Protein AF-A0A2N3QW43-F1 (afdb_monomer_lite)

Sequence (81 aa):
RQEYADWYATFLEYIDTYLMDRVNGSWFHQLDRTNKPIDTVWPGKSDLYHATQAMMIPLRDPALSIAPATKKQMEEDGAAA

Foldseek 3Di:
DVVVVVVLVVVVVCCVPQFADPPPGDGQPDADPVSHGDPPPNHDHPDDVVVVCSVQCVVFDVVDDRVVRVVVVVVVVVVVD

Secondary structure (DSSP, 8-state):
-HHHHHHHHHHHHHIIIIIB-TTT-SB-S-B-TTS-B--SSS-S----HHHHHHHHGGGS-TTS-HHHHHHHHHHHHHH--

pLDDT: mean 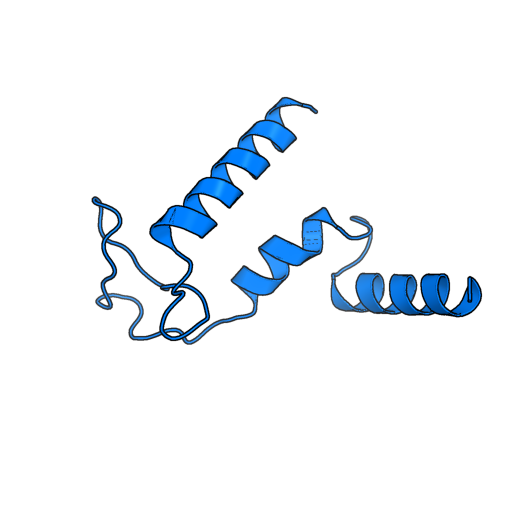94.18, std 7.06, range [53.31, 98.62]

Structure (mmCIF, N/CA/C/O backbone):
data_AF-A0A2N3QW43-F1
#
_entry.id   AF-A0A2N3QW43-F1
#
loop_
_atom_site.group_PDB
_atom_site.id
_atom_site.type_symbol
_atom_site.label_atom_id
_atom_site.label_alt_id
_atom_site.label_comp_id
_atom_site.label_asym_id
_atom_site.label_entity_id
_atom_site.label_seq_id
_atom_site.pdbx_PDB_ins_code
_atom_site.Cartn_x
_atom_site.Cartn_y
_atom_site.Cartn_z
_atom_site.occupancy
_ato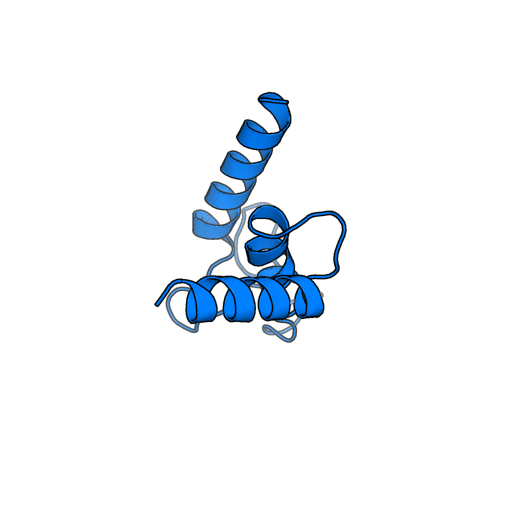m_site.B_iso_or_equiv
_atom_site.auth_seq_id
_atom_site.auth_comp_id
_atom_site.auth_asym_id
_atom_site.auth_atom_id
_atom_site.pdbx_PDB_model_num
ATOM 1 N N . ARG A 1 1 ? -19.970 0.094 3.549 1.00 91.00 1 ARG A N 1
ATOM 2 C CA . ARG A 1 1 ? -20.730 -0.124 2.289 1.00 91.00 1 ARG A CA 1
ATOM 3 C C . ARG A 1 1 ? -19.971 -1.159 1.472 1.00 91.00 1 ARG A C 1
ATOM 5 O O . ARG A 1 1 ? -18.750 -1.099 1.523 1.00 91.00 1 ARG A O 1
ATOM 12 N N . GLN A 1 2 ? -20.656 -2.054 0.753 1.00 96.50 2 GLN A N 1
ATOM 13 C CA . GLN A 1 2 ? -20.006 -3.122 -0.026 1.00 96.50 2 GLN A CA 1
ATOM 14 C C . GLN A 1 2 ? -19.038 -2.574 -1.083 1.00 96.50 2 GLN A C 1
ATOM 16 O O . GLN A 1 2 ? -17.902 -3.011 -1.147 1.00 96.50 2 GLN A O 1
ATOM 21 N N . GLU A 1 3 ? -19.438 -1.514 -1.786 1.00 98.06 3 GLU A N 1
ATOM 22 C CA . GLU A 1 3 ? -18.610 -0.817 -2.780 1.00 98.06 3 GLU A CA 1
ATOM 23 C C . GLU A 1 3 ? -17.187 -0.485 -2.287 1.00 98.06 3 GLU A C 1
ATOM 25 O O . GLU A 1 3 ? -16.217 -0.672 -3.012 1.00 98.06 3 GLU A O 1
ATOM 30 N N . TYR A 1 4 ? -17.030 -0.031 -1.036 1.00 95.88 4 TYR A N 1
ATOM 31 C CA . TYR A 1 4 ? -15.704 0.285 -0.490 1.00 95.88 4 TYR A CA 1
ATOM 32 C C . TYR A 1 4 ? -14.866 -0.962 -0.202 1.00 95.88 4 TYR A C 1
ATOM 34 O O . TYR A 1 4 ? -13.645 -0.905 -0.315 1.00 95.88 4 TYR A O 1
ATOM 42 N N . ALA A 1 5 ? -15.505 -2.076 0.157 1.00 95.38 5 ALA A N 1
ATOM 43 C CA . ALA A 1 5 ? -14.813 -3.348 0.327 1.00 95.38 5 ALA A CA 1
ATOM 44 C C . ALA A 1 5 ? -14.341 -3.902 -1.027 1.00 95.38 5 ALA A C 1
ATOM 46 O O . ALA A 1 5 ? -13.217 -4.389 -1.120 1.00 95.38 5 ALA A O 1
ATOM 47 N N . ASP A 1 6 ? -15.148 -3.752 -2.081 1.00 98.00 6 ASP A N 1
ATOM 48 C CA . ASP A 1 6 ? -14.796 -4.193 -3.437 1.00 98.00 6 ASP A CA 1
ATOM 49 C C . ASP A 1 6 ? -13.610 -3.384 -3.995 1.00 98.00 6 ASP A C 1
ATOM 51 O O . ASP A 1 6 ? -12.650 -3.944 -4.533 1.00 98.00 6 ASP A O 1
ATOM 55 N N . TRP A 1 7 ? -13.618 -2.062 -3.792 1.00 97.81 7 TRP A N 1
ATOM 56 C CA . TRP A 1 7 ? -12.473 -1.211 -4.131 1.00 97.81 7 TRP A CA 1
ATOM 57 C C . TRP A 1 7 ? -11.227 -1.549 -3.316 1.00 97.81 7 TRP A C 1
ATOM 59 O O . TRP A 1 7 ? -10.128 -1.590 -3.866 1.00 97.81 7 TRP A O 1
ATOM 69 N N . TYR A 1 8 ? -11.381 -1.830 -2.021 1.00 96.38 8 TYR A N 1
ATOM 70 C CA . TYR A 1 8 ? -10.263 -2.258 -1.185 1.00 96.38 8 TYR A CA 1
ATOM 71 C C . TYR A 1 8 ? -9.643 -3.565 -1.698 1.00 96.38 8 TYR A C 1
ATOM 73 O O . TYR A 1 8 ? -8.427 -3.629 -1.866 1.00 96.38 8 TYR A O 1
ATOM 81 N N . ALA A 1 9 ? -10.462 -4.566 -2.038 1.00 97.38 9 ALA A N 1
ATOM 82 C CA . ALA A 1 9 ? -9.993 -5.818 -2.632 1.00 97.38 9 ALA A CA 1
ATOM 83 C C . ALA A 1 9 ? -9.250 -5.586 -3.960 1.00 97.38 9 ALA A C 1
ATOM 85 O O . ALA A 1 9 ? -8.177 -6.148 -4.170 1.00 97.38 9 ALA A O 1
ATOM 86 N N . THR A 1 10 ? -9.766 -4.688 -4.805 1.00 98.31 10 THR A N 1
ATOM 87 C CA . THR A 1 10 ? -9.127 -4.302 -6.075 1.00 98.31 10 THR A CA 1
ATOM 88 C C . THR A 1 10 ? -7.737 -3.696 -5.850 1.00 98.31 10 THR A C 1
ATOM 90 O O . THR A 1 10 ? -6.782 -4.022 -6.556 1.00 98.31 10 THR A O 1
ATOM 93 N N . PHE A 1 11 ? -7.582 -2.828 -4.845 1.00 97.94 11 PHE A N 1
ATOM 94 C CA . PHE A 1 11 ? -6.276 -2.256 -4.513 1.00 97.94 11 PHE A CA 1
ATOM 95 C C . PHE A 1 11 ? -5.307 -3.290 -3.942 1.00 97.94 11 PHE A C 1
ATOM 97 O O . PHE A 1 11 ? -4.125 -3.248 -4.283 1.00 97.94 11 PHE A O 1
ATOM 104 N N . LEU A 1 12 ? -5.786 -4.230 -3.121 1.00 97.75 12 LEU A N 1
ATOM 105 C CA . LEU A 1 12 ? -4.951 -5.323 -2.619 1.00 97.75 12 LEU A CA 1
ATOM 106 C C . LEU A 1 12 ? -4.422 -6.205 -3.756 1.00 97.75 12 LEU A C 1
ATOM 108 O O . LEU A 1 12 ? -3.239 -6.536 -3.758 1.00 97.75 12 LEU A O 1
ATOM 112 N N . GLU A 1 13 ? -5.255 -6.525 -4.747 1.00 98.62 13 GLU A N 1
ATOM 113 C CA . GLU A 1 13 ? -4.829 -7.280 -5.931 1.00 98.62 13 GLU A CA 1
ATOM 114 C C . GLU A 1 13 ? -3.756 -6.525 -6.731 1.00 98.62 13 GLU A C 1
ATOM 116 O O . GLU A 1 13 ? -2.737 -7.103 -7.118 1.00 98.62 13 GLU A O 1
ATOM 121 N N . TYR A 1 14 ? -3.929 -5.214 -6.927 1.00 98.56 14 TYR A N 1
ATOM 122 C CA . TYR A 1 14 ? -2.934 -4.381 -7.605 1.00 98.56 14 TYR A CA 1
ATOM 123 C C . TYR A 1 14 ? -1.595 -4.342 -6.854 1.00 98.56 14 TYR A C 1
ATOM 125 O O . TYR A 1 14 ? -0.531 -4.473 -7.465 1.00 98.56 14 TYR A O 1
ATOM 133 N N . ILE A 1 15 ? -1.642 -4.183 -5.528 1.00 97.94 15 ILE A N 1
ATOM 134 C CA . ILE A 1 15 ? -0.457 -4.199 -4.665 1.00 97.94 15 ILE A CA 1
ATOM 135 C C . ILE A 1 15 ? 0.295 -5.521 -4.818 1.00 97.94 15 ILE A C 1
ATOM 137 O O . ILE A 1 15 ? 1.508 -5.518 -5.044 1.00 97.94 15 ILE A O 1
ATOM 141 N N . ASP A 1 16 ? -0.426 -6.635 -4.706 1.00 97.81 16 ASP A N 1
ATOM 142 C CA . ASP A 1 16 ? 0.134 -7.984 -4.765 1.00 97.81 16 ASP A CA 1
ATOM 143 C C . ASP A 1 16 ? 0.761 -8.295 -6.132 1.00 97.81 16 ASP A C 1
ATOM 145 O O . ASP A 1 16 ? 1.822 -8.920 -6.207 1.00 97.81 16 ASP A O 1
ATOM 149 N N . THR A 1 17 ? 0.129 -7.801 -7.200 1.00 98.31 17 THR A N 1
ATOM 150 C CA . THR A 1 17 ? 0.533 -8.060 -8.586 1.00 98.31 17 THR A CA 1
ATOM 151 C C . THR A 1 17 ? 1.709 -7.192 -9.033 1.00 98.31 17 THR A C 1
ATOM 153 O O . THR A 1 17 ? 2.600 -7.686 -9.724 1.00 98.31 17 THR A O 1
ATOM 156 N N . TYR A 1 18 ? 1.719 -5.902 -8.679 1.00 98.25 18 TYR A N 1
ATOM 157 C CA . TYR A 1 18 ? 2.624 -4.925 -9.302 1.00 98.25 18 TYR A CA 1
ATOM 158 C C . TYR A 1 18 ? 3.562 -4.208 -8.333 1.00 98.25 18 TYR A C 1
ATOM 160 O O . TYR A 1 18 ? 4.663 -3.828 -8.731 1.00 98.25 18 TYR A O 1
ATOM 168 N N . LEU A 1 19 ? 3.147 -3.980 -7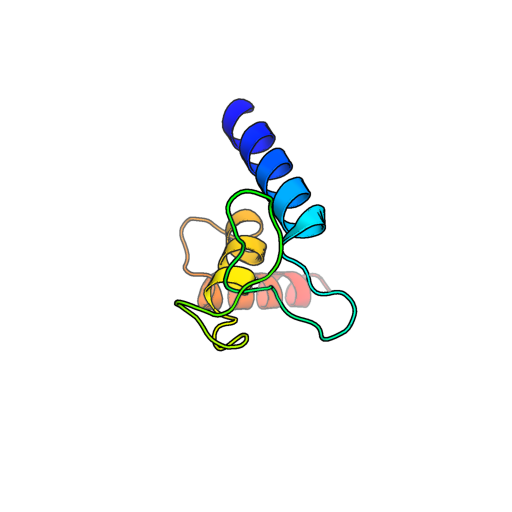.084 1.00 97.62 19 LEU A N 1
ATOM 169 C CA . LEU A 1 19 ? 3.942 -3.186 -6.143 1.00 97.62 19 LEU A CA 1
ATOM 170 C C . LEU A 1 19 ? 4.862 -4.051 -5.289 1.00 97.62 19 LEU A C 1
ATOM 172 O O . LEU A 1 19 ? 5.983 -3.630 -5.017 1.00 97.62 19 LEU A O 1
ATOM 176 N N . MET A 1 20 ? 4.425 -5.235 -4.861 1.00 97.38 20 MET A N 1
ATOM 177 C CA . MET A 1 20 ? 5.202 -6.072 -3.950 1.00 97.38 20 MET A CA 1
ATOM 178 C C . MET A 1 20 ? 6.432 -6.676 -4.640 1.00 97.38 20 MET A C 1
ATOM 180 O O . MET A 1 20 ? 6.321 -7.522 -5.526 1.00 97.38 20 MET A O 1
ATOM 184 N N . ASP A 1 21 ? 7.627 -6.304 -4.181 1.00 97.31 21 ASP A N 1
ATOM 185 C CA . ASP A 1 21 ? 8.857 -6.956 -4.621 1.00 97.31 21 ASP A CA 1
ATOM 186 C C . ASP A 1 21 ? 9.102 -8.204 -3.772 1.00 97.31 21 ASP A C 1
ATOM 188 O O . ASP A 1 21 ? 9.578 -8.138 -2.637 1.00 97.31 21 ASP A O 1
ATOM 192 N N . ARG A 1 22 ? 8.788 -9.366 -4.341 1.00 96.06 22 ARG A N 1
ATOM 193 C CA . ARG A 1 22 ? 8.970 -10.662 -3.674 1.00 96.06 22 ARG A CA 1
ATOM 194 C C . ARG A 1 22 ? 10.420 -11.148 -3.656 1.00 96.06 22 ARG A C 1
ATOM 196 O O . ARG A 1 22 ? 10.708 -12.118 -2.963 1.00 96.06 22 ARG A O 1
ATOM 203 N N . VAL A 1 23 ? 11.316 -10.508 -4.409 1.00 96.75 23 VAL A N 1
ATOM 204 C CA . VAL A 1 23 ? 12.736 -10.877 -4.482 1.00 96.75 23 VAL A CA 1
ATOM 205 C C . VAL A 1 23 ? 13.532 -10.125 -3.421 1.00 96.75 23 VAL A C 1
ATOM 207 O O . VAL A 1 23 ? 14.278 -10.746 -2.670 1.00 96.75 23 VAL A O 1
ATOM 210 N N . ASN A 1 24 ? 13.352 -8.805 -3.327 1.00 95.69 24 ASN A N 1
ATOM 211 C CA . ASN A 1 24 ? 14.135 -7.955 -2.418 1.00 95.69 24 ASN A CA 1
ATOM 212 C C . ASN A 1 24 ? 13.327 -7.408 -1.230 1.00 95.69 24 ASN A C 1
ATOM 214 O O . ASN A 1 24 ? 13.873 -6.682 -0.400 1.00 95.69 24 ASN A O 1
ATOM 218 N N . GLY A 1 25 ? 12.034 -7.725 -1.147 1.00 95.00 25 GLY A N 1
ATOM 219 C CA . GLY A 1 25 ? 11.138 -7.231 -0.107 1.00 95.00 25 GLY A CA 1
ATOM 220 C C . GLY A 1 25 ? 10.677 -5.785 -0.324 1.00 95.00 25 GLY A C 1
ATOM 221 O O . GLY A 1 25 ? 11.173 -5.055 -1.190 1.00 95.00 25 GLY A O 1
ATOM 222 N N . SER A 1 26 ? 9.727 -5.356 0.510 1.00 96.19 26 SER A N 1
ATOM 223 C CA . SER A 1 26 ? 9.046 -4.054 0.417 1.00 96.19 26 SER A CA 1
ATOM 224 C C . SER A 1 26 ? 8.276 -3.864 -0.905 1.00 96.19 26 SER A C 1
ATOM 226 O O . SER A 1 26 ? 8.059 -4.814 -1.661 1.00 96.19 26 SER A O 1
ATOM 228 N N . TRP A 1 27 ? 7.797 -2.649 -1.162 1.00 97.62 27 TRP A N 1
ATOM 229 C CA . TRP A 1 27 ? 7.102 -2.274 -2.391 1.00 97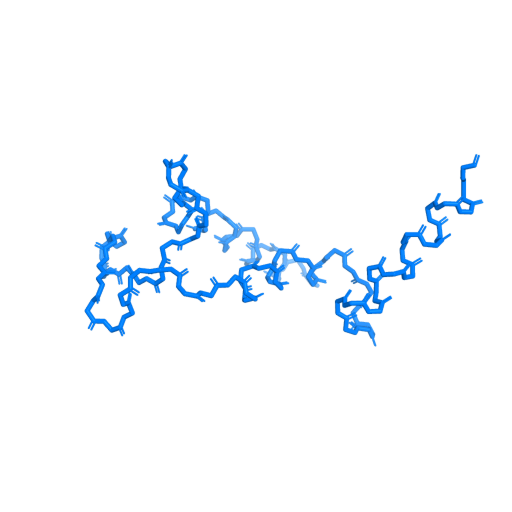.62 27 TRP A CA 1
ATOM 230 C C . TRP A 1 27 ? 8.000 -1.437 -3.301 1.00 97.62 27 TRP A C 1
ATOM 232 O O . TRP A 1 27 ? 8.826 -0.656 -2.829 1.00 97.62 27 TRP A O 1
ATOM 242 N N . PHE A 1 28 ? 7.837 -1.572 -4.614 1.00 97.81 28 PHE A N 1
ATOM 243 C CA . PHE A 1 28 ? 8.378 -0.610 -5.567 1.00 97.81 28 PHE A CA 1
ATOM 244 C C . PHE A 1 28 ? 7.714 0.752 -5.347 1.00 97.81 28 PHE A C 1
ATOM 246 O O . PHE A 1 28 ? 6.491 0.857 -5.298 1.00 97.81 28 PHE A O 1
ATOM 253 N N . HIS A 1 29 ? 8.521 1.805 -5.228 1.00 96.75 29 HIS A N 1
ATOM 254 C CA . HIS A 1 29 ? 8.015 3.158 -4.996 1.00 96.75 29 HIS A CA 1
ATOM 255 C C . HIS A 1 29 ? 7.476 3.851 -6.239 1.00 96.75 29 HIS A C 1
ATOM 257 O O . HIS A 1 29 ? 6.735 4.828 -6.129 1.00 96.75 29 HIS A O 1
ATOM 263 N N . GLN A 1 30 ? 7.856 3.378 -7.420 1.00 97.38 30 GLN A N 1
ATOM 264 C CA . GLN A 1 30 ? 7.440 4.006 -8.652 1.00 97.38 30 GLN A CA 1
ATOM 265 C C . GLN A 1 30 ? 7.323 2.969 -9.760 1.00 97.38 30 GLN A C 1
ATOM 267 O O . GLN A 1 30 ? 8.224 2.162 -9.990 1.00 97.38 30 GLN A O 1
ATOM 272 N N . LEU A 1 31 ? 6.191 3.021 -10.453 1.00 98.06 31 LEU A N 1
ATOM 273 C CA . LEU A 1 31 ? 5.933 2.258 -11.661 1.00 98.06 31 LEU A CA 1
ATOM 274 C C . LEU A 1 31 ? 5.691 3.225 -12.825 1.00 98.06 31 LEU A C 1
ATOM 276 O O . LEU A 1 31 ? 5.262 4.367 -12.627 1.00 98.06 31 LEU A O 1
ATOM 280 N N . ASP A 1 32 ? 5.965 2.773 -14.042 1.00 98.06 32 ASP A N 1
ATOM 281 C CA . ASP A 1 32 ? 5.553 3.467 -15.255 1.00 98.06 32 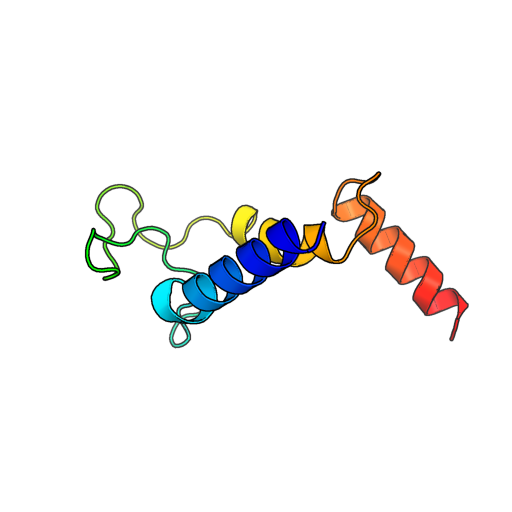ASP A CA 1
ATOM 282 C C . ASP A 1 32 ? 4.068 3.217 -15.589 1.00 98.06 32 ASP A C 1
ATOM 284 O O . ASP A 1 32 ? 3.341 2.520 -14.882 1.00 98.06 32 ASP A O 1
ATOM 288 N N . ARG A 1 33 ? 3.599 3.776 -16.712 1.00 97.69 33 ARG A N 1
ATOM 289 C CA . ARG A 1 33 ? 2.203 3.636 -17.180 1.00 97.69 33 ARG A CA 1
ATOM 290 C C . ARG A 1 33 ? 1.807 2.205 -17.564 1.00 97.69 33 ARG A C 1
ATOM 292 O O . ARG A 1 33 ? 0.639 1.959 -17.842 1.00 97.69 33 ARG A O 1
ATOM 299 N N . THR A 1 34 ? 2.770 1.293 -17.636 1.00 98.06 34 THR A N 1
ATOM 300 C CA . THR A 1 34 ? 2.588 -0.128 -17.953 1.00 98.06 34 THR A CA 1
ATOM 301 C C . THR A 1 34 ? 2.847 -1.029 -16.743 1.00 98.06 34 THR A C 1
ATOM 303 O O . THR A 1 34 ? 2.983 -2.239 -16.908 1.00 98.06 34 THR A O 1
ATOM 306 N N . ASN A 1 35 ? 2.894 -0.451 -15.536 1.00 98.25 35 ASN A N 1
ATOM 307 C CA . ASN A 1 35 ? 3.175 -1.124 -14.268 1.00 98.25 35 ASN A CA 1
ATOM 308 C C . ASN A 1 35 ? 4.565 -1.775 -14.182 1.00 98.25 35 ASN A C 1
ATOM 310 O O . ASN A 1 35 ? 4.742 -2.774 -13.483 1.00 98.25 35 ASN A O 1
ATOM 314 N N . LYS A 1 36 ? 5.569 -1.221 -14.870 1.00 98.19 36 LYS A N 1
ATOM 315 C CA . LYS A 1 36 ? 6.961 -1.670 -14.724 1.00 98.19 36 LYS A CA 1
ATOM 316 C C . LYS A 1 36 ? 7.717 -0.783 -13.737 1.00 98.19 36 LYS A C 1
ATOM 318 O O . LYS A 1 36 ? 7.565 0.436 -13.821 1.00 98.19 36 LYS A O 1
ATOM 323 N N . PRO A 1 37 ? 8.539 -1.353 -12.836 1.00 97.56 37 PRO A N 1
ATOM 324 C CA . PRO A 1 37 ? 9.346 -0.567 -11.913 1.00 97.56 37 PRO A CA 1
ATOM 325 C C . PRO A 1 37 ? 10.259 0.424 -12.633 1.00 97.56 37 PRO A C 1
ATOM 327 O O . PRO A 1 37 ? 10.944 0.068 -13.593 1.00 97.56 37 PRO A O 1
ATOM 330 N N . ILE A 1 38 ? 10.271 1.655 -12.136 1.00 97.69 38 ILE A N 1
ATOM 331 C CA . ILE A 1 38 ? 11.181 2.733 -12.535 1.00 97.69 38 ILE A CA 1
ATOM 332 C C . ILE A 1 38 ? 11.633 3.487 -11.279 1.00 97.69 38 ILE A C 1
ATOM 334 O O . ILE A 1 38 ? 11.094 3.273 -10.198 1.00 97.69 38 ILE A O 1
ATOM 338 N N . ASP A 1 39 ? 12.613 4.373 -11.412 1.00 96.62 39 ASP A N 1
ATOM 339 C CA . ASP A 1 39 ? 13.262 5.050 -10.283 1.00 96.62 39 ASP A CA 1
ATOM 340 C C . ASP A 1 39 ? 13.501 6.551 -10.532 1.00 96.62 39 ASP A C 1
ATOM 342 O O . ASP A 1 39 ? 14.296 7.193 -9.851 1.00 96.62 39 ASP A O 1
ATOM 346 N N . THR A 1 40 ? 12.801 7.133 -11.510 1.00 96.56 40 THR A N 1
ATOM 347 C CA . THR A 1 40 ? 13.078 8.492 -12.001 1.00 96.56 40 THR A CA 1
ATOM 348 C C . THR A 1 40 ? 12.732 9.603 -11.008 1.00 96.56 40 THR A C 1
ATOM 350 O O . THR A 1 40 ? 13.435 10.608 -10.950 1.00 96.56 40 THR A O 1
ATOM 353 N N . VAL A 1 41 ? 11.645 9.448 -10.250 1.00 96.06 41 VAL A N 1
ATOM 354 C CA . VAL A 1 41 ? 11.196 10.389 -9.208 1.00 96.06 41 VAL A CA 1
ATOM 355 C C . VAL A 1 41 ? 11.614 9.884 -7.832 1.00 96.06 41 VAL A C 1
ATOM 357 O O . VAL A 1 41 ? 12.066 10.673 -7.005 1.00 96.06 41 VAL A O 1
ATOM 360 N N . TRP A 1 42 ? 11.490 8.574 -7.598 1.00 94.06 42 TRP A N 1
ATOM 361 C CA . TRP A 1 42 ? 11.811 7.943 -6.320 1.00 94.06 42 TRP A CA 1
ATOM 362 C C . TRP A 1 42 ? 12.810 6.801 -6.506 1.00 94.06 42 TRP A C 1
ATOM 364 O O . TRP A 1 42 ? 12.405 5.654 -6.699 1.00 94.06 42 TRP A O 1
ATOM 374 N N . PRO A 1 43 ? 14.118 7.089 -6.410 1.00 94.12 43 PRO A N 1
ATOM 375 C CA . PRO A 1 43 ? 15.127 6.047 -6.417 1.00 94.12 43 PRO A CA 1
ATOM 376 C C . PRO A 1 43 ? 15.027 5.126 -5.200 1.00 94.12 43 PRO A C 1
ATOM 378 O O . PRO A 1 43 ? 15.017 5.577 -4.053 1.00 94.12 43 PRO A O 1
ATOM 381 N N . GLY A 1 44 ? 14.999 3.817 -5.449 1.00 94.50 44 GLY A N 1
ATOM 382 C CA . GLY A 1 44 ? 14.948 2.801 -4.398 1.00 94.50 44 GLY A CA 1
ATOM 383 C C . GLY A 1 44 ? 13.593 2.710 -3.683 1.00 94.50 44 GLY A C 1
ATOM 384 O O . GLY A 1 44 ? 12.539 2.869 -4.292 1.00 94.50 44 GLY A O 1
ATOM 385 N N . LYS A 1 45 ? 13.625 2.374 -2.384 1.00 95.88 45 LYS A N 1
ATOM 386 C CA . LYS A 1 45 ? 12.444 2.057 -1.552 1.00 95.88 45 LYS A CA 1
ATOM 387 C C . LYS A 1 45 ? 12.573 2.666 -0.154 1.00 95.88 45 LYS A C 1
ATOM 389 O O . LYS A 1 45 ? 12.759 1.966 0.836 1.00 95.88 45 LYS A O 1
ATOM 394 N N . SER A 1 46 ? 12.595 3.990 -0.098 1.00 93.06 46 SER A N 1
ATOM 395 C CA . SER A 1 46 ? 12.924 4.768 1.101 1.00 93.06 46 SER A CA 1
ATOM 396 C C . SER A 1 46 ? 11.840 4.822 2.186 1.00 93.06 46 SER A C 1
ATOM 398 O O . SER A 1 46 ? 12.135 5.310 3.273 1.00 93.06 46 SER A O 1
ATOM 400 N N . ASP A 1 47 ? 10.618 4.350 1.927 1.00 96.31 47 ASP A N 1
ATOM 401 C CA . ASP A 1 47 ? 9.485 4.465 2.841 1.00 96.31 47 ASP A CA 1
ATOM 402 C C . ASP A 1 47 ? 8.805 3.114 3.055 1.00 96.31 47 ASP A C 1
ATOM 404 O O . ASP A 1 47 ? 8.595 2.322 2.139 1.00 96.31 47 ASP A O 1
ATOM 408 N N . LEU A 1 48 ? 8.448 2.876 4.311 1.00 94.81 48 LEU A N 1
ATOM 409 C CA . LEU A 1 48 ? 7.642 1.740 4.740 1.00 94.81 48 LEU A CA 1
ATOM 410 C C . LEU A 1 48 ? 6.368 2.204 5.452 1.00 94.81 48 LEU A C 1
ATOM 412 O O . LEU A 1 48 ? 5.436 1.412 5.621 1.00 94.81 48 LEU A O 1
ATOM 416 N N . TYR A 1 49 ? 6.316 3.470 5.878 1.00 95.62 49 TYR A N 1
ATOM 417 C CA . TYR A 1 49 ? 5.216 4.006 6.659 1.00 95.62 49 TYR A CA 1
ATOM 418 C C . TYR A 1 49 ? 3.901 3.825 5.905 1.00 95.62 49 TYR A C 1
ATOM 420 O O . TYR A 1 49 ? 2.996 3.178 6.431 1.00 95.62 49 TYR A O 1
ATOM 428 N N . HIS A 1 50 ? 3.808 4.275 4.651 1.00 95.69 50 HIS A N 1
ATOM 429 C CA . HIS A 1 50 ? 2.546 4.223 3.912 1.00 95.69 50 HIS A CA 1
ATOM 430 C C . HIS A 1 50 ? 2.086 2.801 3.587 1.00 95.69 50 HIS A C 1
ATOM 432 O O . HIS A 1 50 ? 0.906 2.493 3.769 1.00 95.69 50 HIS A O 1
ATOM 438 N N . ALA A 1 51 ? 3.001 1.921 3.173 1.00 95.94 51 ALA A N 1
ATOM 439 C CA . ALA A 1 51 ? 2.677 0.517 2.921 1.00 95.94 51 ALA A CA 1
ATOM 440 C C . ALA A 1 51 ? 2.168 -0.172 4.199 1.00 95.94 51 ALA A C 1
ATOM 442 O O . ALA A 1 51 ? 1.146 -0.858 4.185 1.00 95.94 51 ALA A O 1
ATOM 443 N N . THR A 1 52 ? 2.824 0.083 5.334 1.00 93.88 52 THR A N 1
ATOM 444 C CA . THR A 1 52 ? 2.397 -0.450 6.635 1.00 93.88 52 THR A CA 1
ATOM 445 C C . THR A 1 52 ? 1.031 0.093 7.037 1.00 93.88 52 THR A C 1
ATOM 447 O O . THR A 1 52 ? 0.159 -0.670 7.452 1.00 93.88 52 THR A O 1
ATOM 450 N N . GLN A 1 53 ? 0.802 1.400 6.885 1.00 93.88 53 GLN A N 1
ATOM 451 C CA . GLN A 1 53 ? -0.476 2.007 7.241 1.00 93.88 53 GLN A CA 1
ATOM 452 C C . GLN A 1 53 ? -1.634 1.466 6.405 1.00 93.88 53 GLN A C 1
ATOM 454 O O . GLN A 1 53 ? -2.673 1.122 6.969 1.00 93.88 53 GLN A O 1
ATOM 459 N N . ALA A 1 54 ? -1.444 1.333 5.092 1.00 94.69 54 ALA A N 1
ATOM 460 C CA . ALA A 1 54 ? -2.457 0.799 4.185 1.00 94.69 54 ALA A CA 1
ATOM 461 C C . ALA A 1 54 ? -2.885 -0.631 4.559 1.00 94.69 54 ALA A C 1
ATOM 463 O O . ALA A 1 54 ? -4.058 -0.978 4.420 1.00 94.69 54 ALA A O 1
ATOM 464 N N . MET A 1 55 ? -1.955 -1.437 5.083 1.00 94.62 55 MET A N 1
ATOM 465 C CA . MET A 1 55 ? -2.234 -2.810 5.512 1.00 94.62 55 MET A CA 1
ATOM 466 C C . MET A 1 55 ? -2.793 -2.914 6.934 1.00 94.62 55 MET A C 1
ATOM 468 O O . MET A 1 55 ? -3.481 -3.884 7.242 1.00 94.62 55 MET A O 1
ATOM 472 N N . MET A 1 56 ? -2.522 -1.943 7.809 1.00 94.56 56 MET A N 1
ATOM 473 C CA . MET A 1 56 ? -2.960 -2.002 9.207 1.00 94.56 56 MET A CA 1
ATOM 474 C C . MET A 1 56 ? -4.258 -1.244 9.479 1.00 94.56 56 MET A C 1
ATOM 476 O O . MET A 1 56 ? -5.082 -1.760 10.222 1.00 94.56 56 MET A O 1
ATOM 480 N N . ILE A 1 57 ? -4.469 -0.053 8.907 1.00 94.44 57 ILE A N 1
ATOM 481 C CA . ILE A 1 57 ? -5.654 0.783 9.195 1.00 94.44 57 ILE A CA 1
ATOM 482 C C . ILE A 1 57 ? -6.977 0.011 9.036 1.00 94.44 57 ILE A C 1
ATOM 484 O O . ILE A 1 57 ? -7.802 0.099 9.943 1.00 94.44 57 ILE A O 1
ATOM 488 N N . PRO A 1 58 ? -7.191 -0.786 7.969 1.00 92.81 58 PRO A N 1
ATOM 489 C CA . PRO A 1 58 ? -8.454 -1.506 7.776 1.00 92.81 58 PRO A CA 1
ATOM 490 C C . PRO A 1 58 ? -8.745 -2.582 8.833 1.00 92.81 58 PRO A C 1
ATOM 492 O O . PRO A 1 58 ? -9.880 -3.032 8.946 1.00 92.81 58 PRO A O 1
ATOM 495 N N . LEU A 1 59 ? -7.729 -3.005 9.592 1.00 91.56 59 LEU A N 1
ATOM 496 C CA . LEU A 1 59 ? -7.804 -4.087 10.579 1.00 91.56 59 LEU A CA 1
ATOM 497 C C . LEU A 1 59 ? -7.884 -3.574 12.024 1.00 91.56 59 LEU A C 1
ATOM 499 O O . LEU A 1 59 ? -7.781 -4.361 12.963 1.00 91.56 59 LEU A O 1
ATOM 503 N N . ARG A 1 60 ? -7.974 -2.257 12.221 1.00 93.31 60 ARG A N 1
ATOM 504 C CA . ARG A 1 60 ? -7.880 -1.609 13.533 1.00 93.31 60 ARG A CA 1
ATOM 505 C C . ARG A 1 60 ? -9.096 -0.734 13.798 1.00 93.31 60 ARG A C 1
ATOM 507 O O . ARG A 1 60 ? -9.841 -0.391 12.885 1.00 93.31 60 ARG A O 1
ATOM 514 N N . ASP A 1 61 ? -9.276 -0.367 15.065 1.00 92.75 61 ASP A N 1
ATOM 515 C CA . ASP A 1 61 ? -10.306 0.582 15.483 1.00 92.75 61 ASP A CA 1
ATOM 516 C C . ASP A 1 61 ? -10.132 1.917 14.727 1.00 92.75 61 ASP A C 1
ATOM 518 O O . ASP A 1 61 ? -9.118 2.595 14.924 1.00 92.75 61 ASP A O 1
ATOM 522 N N . PRO A 1 62 ? -11.097 2.319 13.877 1.00 91.88 62 PRO A N 1
ATOM 523 C CA . PRO A 1 62 ? -10.980 3.526 13.066 1.00 91.88 62 PRO A CA 1
ATOM 524 C C . PRO A 1 62 ? -11.046 4.818 13.893 1.00 91.88 62 PRO A C 1
ATOM 526 O O . PRO A 1 62 ? -10.751 5.889 13.364 1.00 91.88 62 PRO A O 1
ATOM 529 N N . ALA A 1 63 ? -11.424 4.749 15.175 1.00 95.62 63 ALA A N 1
ATOM 530 C CA . ALA A 1 63 ? -11.399 5.896 16.079 1.00 95.62 63 ALA A CA 1
ATOM 531 C C . ALA A 1 63 ? -9.985 6.225 16.597 1.00 95.62 63 ALA A C 1
ATOM 533 O O . ALA A 1 63 ? -9.788 7.268 17.226 1.00 95.62 63 ALA A O 1
ATOM 534 N N . LEU A 1 64 ? -8.999 5.355 16.355 1.00 95.38 64 LEU A N 1
ATOM 535 C CA . LEU A 1 64 ? -7.639 5.475 16.870 1.00 95.38 64 LEU A CA 1
ATOM 536 C C . LEU A 1 64 ? -6.606 5.494 15.737 1.00 95.38 64 LEU A C 1
ATOM 538 O O . LEU A 1 64 ? -6.787 4.909 14.673 1.00 95.38 64 LEU A O 1
ATOM 542 N N . SER A 1 65 ? -5.459 6.130 15.993 1.00 93.50 65 SER A N 1
ATOM 543 C CA . SER A 1 65 ? -4.279 5.946 15.139 1.00 93.50 65 SER A CA 1
ATOM 544 C C . SER A 1 65 ? -3.706 4.529 15.306 1.00 93.50 65 SER A C 1
ATOM 546 O O . SER A 1 65 ? -3.927 3.867 16.321 1.00 93.50 65 SER A O 1
ATOM 548 N N . ILE A 1 66 ? -2.925 4.059 14.332 1.00 94.06 66 ILE A N 1
ATOM 549 C CA . ILE A 1 66 ? -2.461 2.663 14.251 1.00 94.06 66 ILE A CA 1
ATOM 550 C C . ILE A 1 66 ? -1.675 2.238 15.491 1.00 94.06 66 ILE A C 1
ATOM 552 O O . ILE A 1 66 ? -1.880 1.135 15.991 1.00 94.06 66 ILE A O 1
ATOM 556 N N . ALA A 1 67 ? -0.780 3.092 15.996 1.00 93.94 67 ALA A N 1
ATOM 557 C CA . ALA A 1 67 ? 0.049 2.761 17.152 1.00 93.94 67 ALA A CA 1
ATOM 558 C C . ALA A 1 67 ? -0.790 2.495 18.423 1.00 93.94 67 ALA A C 1
ATOM 560 O O . ALA A 1 67 ? -0.688 1.392 18.967 1.00 93.94 67 ALA A O 1
ATOM 561 N N . PRO A 1 68 ? -1.659 3.421 18.887 1.00 95.69 68 PRO A N 1
ATOM 562 C CA . PRO A 1 68 ? -2.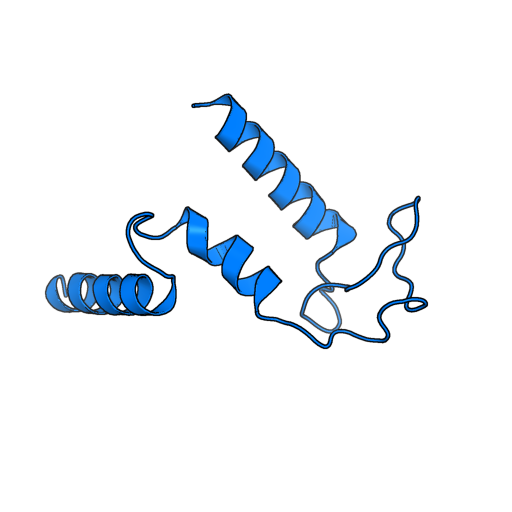521 3.145 20.036 1.00 95.69 68 PRO A CA 1
ATOM 563 C C . PRO A 1 68 ? -3.534 2.023 19.773 1.00 95.69 68 PRO A C 1
ATOM 565 O O . PRO A 1 68 ? -3.780 1.229 20.677 1.00 95.69 68 PRO A O 1
ATOM 568 N N . ALA A 1 69 ? -4.070 1.895 18.553 1.00 95.19 69 ALA A N 1
ATOM 569 C CA . ALA A 1 69 ? -4.984 0.803 18.214 1.00 95.19 69 ALA A CA 1
ATOM 570 C C . ALA A 1 69 ? -4.307 -0.576 18.294 1.00 95.19 69 ALA A C 1
ATOM 572 O O . ALA A 1 69 ? -4.894 -1.536 18.784 1.00 95.19 69 ALA A O 1
ATOM 573 N N . THR A 1 70 ? -3.054 -0.674 17.842 1.00 92.56 70 THR A N 1
ATOM 574 C CA . THR A 1 70 ? -2.271 -1.917 17.902 1.00 92.56 70 THR A CA 1
ATOM 575 C C . THR A 1 70 ? -1.951 -2.286 19.345 1.00 92.56 70 THR A C 1
ATOM 577 O O . THR A 1 70 ? -2.130 -3.439 19.722 1.00 92.56 70 THR A O 1
ATOM 580 N N . LYS A 1 71 ? -1.544 -1.308 20.167 1.00 94.56 71 LYS A N 1
ATOM 581 C CA . LYS A 1 71 ? -1.308 -1.524 21.600 1.00 94.56 71 LYS A CA 1
ATOM 582 C C . LYS A 1 71 ? -2.565 -2.050 22.301 1.00 94.56 71 LYS A C 1
ATOM 584 O O . LYS A 1 71 ? -2.482 -3.060 22.988 1.00 94.56 71 LYS A O 1
ATOM 589 N N . LYS A 1 72 ? -3.711 -1.395 22.088 1.00 93.44 72 LYS A N 1
ATOM 590 C CA . LYS A 1 72 ? -4.992 -1.793 22.685 1.00 93.44 72 LYS A CA 1
ATOM 591 C C . LYS A 1 72 ? -5.369 -3.231 22.307 1.00 93.44 72 LYS A C 1
ATOM 593 O O . LYS A 1 72 ? -5.698 -4.009 23.190 1.00 93.44 72 LYS A O 1
ATOM 598 N N . GLN A 1 73 ? -5.231 -3.604 21.030 1.00 89.75 73 GLN A N 1
ATOM 599 C CA . GLN A 1 73 ? -5.496 -4.980 20.594 1.00 89.75 73 GLN A CA 1
ATOM 600 C C . GLN A 1 73 ? -4.587 -5.993 21.303 1.00 89.75 73 GLN A C 1
ATOM 602 O O . GLN A 1 73 ? -5.064 -7.023 21.753 1.00 89.75 73 GLN A O 1
ATOM 607 N N . MET A 1 74 ? -3.287 -5.706 21.430 1.00 91.00 74 MET A N 1
ATOM 608 C CA . MET A 1 74 ? -2.356 -6.610 22.119 1.00 91.00 74 MET A CA 1
ATOM 609 C C . MET A 1 74 ? -2.709 -6.795 23.601 1.00 91.00 74 MET A C 1
ATOM 611 O O . MET A 1 74 ? -2.541 -7.888 24.137 1.00 91.00 74 MET A O 1
ATOM 615 N N . GLU A 1 75 ? -3.175 -5.735 24.266 1.00 93.88 75 GLU A N 1
ATOM 616 C CA . GLU A 1 75 ? -3.648 -5.792 25.654 1.00 93.88 75 GLU A CA 1
ATOM 617 C C . GLU A 1 75 ? -4.932 -6.631 25.776 1.00 93.88 75 GLU A C 1
ATOM 619 O O . GLU A 1 75 ? -5.047 -7.431 26.703 1.00 93.88 75 GLU A O 1
ATOM 624 N N . GLU A 1 76 ? -5.865 -6.496 24.829 1.00 90.94 76 GLU A N 1
ATOM 625 C CA . GLU A 1 76 ? -7.104 -7.285 24.767 1.00 90.94 76 GLU A CA 1
ATOM 626 C C . GLU A 1 76 ? -6.832 -8.771 24.472 1.00 90.94 76 GLU A C 1
ATOM 628 O O . GLU A 1 76 ? -7.354 -9.637 25.174 1.00 90.94 76 GLU A O 1
ATOM 633 N N . ASP A 1 77 ? -5.968 -9.072 23.498 1.00 89.38 77 ASP A N 1
ATOM 634 C CA . ASP A 1 77 ? -5.584 -10.441 23.126 1.00 89.38 77 ASP A CA 1
ATOM 635 C C . ASP A 1 77 ? -4.843 -11.148 24.273 1.00 89.38 77 ASP A C 1
ATOM 637 O O . ASP A 1 77 ? -5.087 -12.321 24.552 1.00 89.38 77 ASP A O 1
ATOM 641 N N . GLY A 1 78 ? -3.947 -10.433 24.963 1.00 83.56 78 GLY A N 1
ATOM 642 C CA . GLY A 1 78 ? -3.195 -10.960 26.102 1.00 83.56 78 GLY A CA 1
ATOM 643 C C . GLY A 1 78 ? -4.037 -11.150 27.365 1.00 83.56 78 GLY A C 1
ATOM 644 O O . GLY A 1 78 ? -3.711 -12.006 28.178 1.00 83.56 78 GLY A O 1
ATOM 645 N N . ALA A 1 79 ? -5.119 -10.387 27.535 1.00 68.31 79 ALA A N 1
ATOM 646 C CA . ALA A 1 79 ? -6.087 -10.591 28.615 1.00 68.31 79 ALA A CA 1
ATOM 647 C C . ALA A 1 79 ? -7.059 -11.755 28.339 1.00 68.31 79 ALA A C 1
ATOM 649 O O . ALA A 1 79 ? -7.712 -12.238 29.265 1.00 68.31 79 ALA A O 1
ATOM 650 N N . ALA A 1 80 ? -7.173 -12.185 27.078 1.00 62.06 80 ALA A N 1
ATOM 651 C CA . ALA A 1 80 ? -7.987 -13.322 26.653 1.00 62.06 80 ALA A CA 1
ATOM 652 C C . ALA A 1 80 ? -7.240 -14.675 26.691 1.00 62.06 80 ALA A C 1
ATOM 654 O O . ALA A 1 80 ? -7.865 -15.707 26.429 1.00 62.06 80 ALA A O 1
ATOM 655 N N . ALA A 1 81 ? -5.938 -14.673 27.005 1.00 53.31 81 ALA A N 1
ATOM 656 C CA . ALA A 1 81 ? -5.068 -15.848 27.138 1.00 53.31 81 ALA A CA 1
ATOM 657 C C . ALA A 1 81 ? -4.837 -16.229 28.609 1.00 53.31 81 ALA A C 1
ATOM 659 O O . ALA A 1 81 ? -4.733 -17.449 28.878 1.00 53.31 81 ALA A O 1
#

InterPro domains:
  IPR008928 Six-hairpin glycosidase superfamily [SSF48208] (2-73)
  IPR010819 N-acylglucosamine 2-epimerase/Cellobiose 2-epimerase [PF07221] (1-54)
  IPR012341 Six-hairpin glycosidase-like superfamily [G3DSA:1.50.10.10] (1-79)

Radius of gyration: 16.01 Å; chains: 1; bounding box: 36×26×47 Å

Organism: NCBI:txid1690